Protein AF-A0A8B6GZE4-F1 (afdb_monomer)

Foldseek 3Di:
DPVPPVVVVVVVVVVVVLVVVVVVLVVVVVVLVVLVVVLVCVVPDPPPCPPPCNCPPCPVVVVVPDAPCNPPPDDPVDDDDPVCVVVVRVVVVVCVVVVVVVCCVVCVVVVVVVVVVVSVVVVVCCVPPVVVVSVVVVVVSVVVVVVVVVCCVPPVVVVVVVVVVVVVVPVD

Structure (mmCIF, N/CA/C/O backbone):
data_AF-A0A8B6GZE4-F1
#
_entry.id   AF-A0A8B6GZE4-F1
#
loop_
_atom_site.group_PDB
_atom_site.id
_atom_site.type_symbol
_atom_site.label_atom_id
_atom_site.label_alt_id
_atom_site.label_comp_id
_atom_site.label_asym_id
_atom_site.label_entity_id
_atom_site.label_seq_id
_atom_site.pdbx_PDB_ins_code
_atom_site.Cartn_x
_atom_site.Cartn_y
_atom_site.Cartn_z
_atom_site.occupancy
_atom_site.B_iso_or_equiv
_atom_site.auth_seq_id
_atom_site.auth_comp_id
_atom_site.auth_asym_id
_atom_site.auth_atom_id
_atom_site.pdbx_PDB_model_num
ATOM 1 N N . MET A 1 1 ? 9.128 5.438 55.277 1.00 40.91 1 MET A N 1
ATOM 2 C CA . MET A 1 1 ? 9.093 6.298 54.075 1.00 40.91 1 MET A CA 1
ATOM 3 C C . MET A 1 1 ? 9.824 5.584 52.934 1.00 40.91 1 MET A C 1
ATOM 5 O O . MET A 1 1 ? 10.972 5.898 52.704 1.00 40.91 1 MET A O 1
ATOM 9 N N . VAL A 1 2 ? 9.210 4.572 52.294 1.00 40.59 2 VAL A N 1
ATOM 10 C CA . VAL A 1 2 ? 9.713 3.925 51.042 1.00 40.59 2 VAL A CA 1
ATOM 11 C C . VAL A 1 2 ? 8.559 3.317 50.207 1.00 40.59 2 VAL A C 1
ATOM 13 O O . VAL A 1 2 ? 8.684 3.147 49.004 1.00 40.59 2 VAL A O 1
ATOM 16 N N . ILE A 1 3 ? 7.378 3.062 50.789 1.00 44.97 3 ILE A N 1
ATOM 17 C CA . ILE A 1 3 ? 6.224 2.452 50.076 1.00 44.97 3 ILE A CA 1
ATOM 18 C C . ILE A 1 3 ? 5.507 3.444 49.128 1.00 44.97 3 ILE A C 1
ATOM 20 O O . ILE A 1 3 ? 4.669 3.079 48.305 1.00 44.97 3 ILE A O 1
ATOM 24 N N . GLY A 1 4 ? 5.870 4.719 49.230 1.00 41.25 4 GLY A N 1
ATOM 25 C CA . GLY A 1 4 ? 5.303 5.793 48.442 1.00 41.25 4 GLY A CA 1
ATOM 26 C C . GLY A 1 4 ? 5.725 5.756 46.970 1.00 41.25 4 GLY A C 1
ATOM 27 O O . GLY A 1 4 ? 4.875 5.627 46.096 1.00 41.25 4 GLY A O 1
ATOM 28 N N . GLU A 1 5 ? 7.027 5.824 46.670 1.00 43.03 5 GLU A N 1
ATOM 29 C CA . GLU A 1 5 ? 7.525 6.013 45.290 1.00 43.03 5 GLU A CA 1
ATOM 30 C C . GLU A 1 5 ? 7.153 4.909 44.298 1.00 43.03 5 GLU A C 1
ATOM 32 O O . GLU A 1 5 ? 6.984 5.190 43.111 1.00 43.03 5 GLU A O 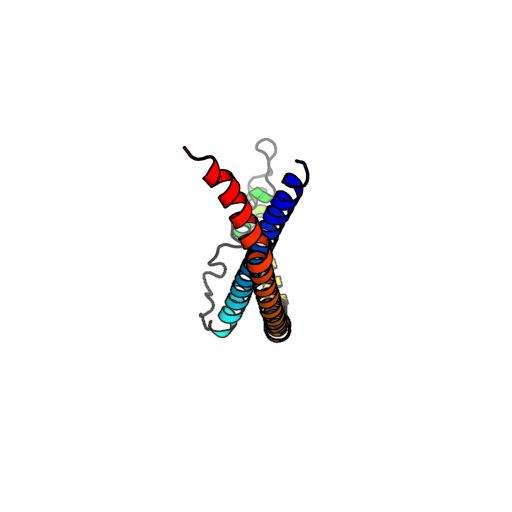1
ATOM 37 N N . SER A 1 6 ? 6.974 3.675 44.771 1.00 44.16 6 SER A N 1
ATOM 38 C CA . SER A 1 6 ? 6.579 2.554 43.911 1.00 44.16 6 SER A CA 1
ATOM 39 C C . SER A 1 6 ? 5.108 2.645 43.485 1.00 44.16 6 SER A C 1
ATOM 41 O O . SER A 1 6 ? 4.767 2.386 42.332 1.00 44.16 6 SER A O 1
ATOM 43 N N . SER A 1 7 ? 4.236 3.103 44.388 1.00 47.12 7 SER A N 1
ATOM 44 C CA . SER A 1 7 ? 2.787 3.146 44.161 1.00 47.12 7 SER A CA 1
ATOM 45 C C . SER A 1 7 ? 2.396 4.244 43.170 1.00 47.12 7 SER A C 1
ATOM 47 O O . SER A 1 7 ? 1.563 4.008 42.299 1.00 47.12 7 SER A O 1
ATOM 49 N N . TYR A 1 8 ? 3.042 5.416 43.225 1.00 46.97 8 TYR A N 1
ATOM 50 C CA . TYR A 1 8 ? 2.792 6.477 42.240 1.00 46.97 8 TYR A CA 1
ATOM 51 C C . TYR A 1 8 ? 3.384 6.143 40.868 1.00 46.97 8 TYR A C 1
ATOM 53 O O . TYR A 1 8 ? 2.784 6.498 39.862 1.00 46.97 8 TYR A O 1
ATOM 61 N N . LYS A 1 9 ? 4.518 5.431 40.797 1.00 43.44 9 LYS A N 1
ATOM 62 C CA . LYS A 1 9 ? 5.066 4.948 39.518 1.00 43.44 9 LYS A CA 1
ATOM 63 C C . LYS A 1 9 ? 4.173 3.883 38.881 1.00 43.44 9 LYS A C 1
ATOM 65 O O . LYS A 1 9 ? 3.994 3.928 37.669 1.00 43.44 9 LYS A O 1
ATOM 70 N N . LEU A 1 10 ? 3.561 2.995 39.667 1.00 47.78 10 LEU A N 1
ATOM 71 C CA . LEU A 1 10 ? 2.549 2.050 39.180 1.00 47.78 10 LEU A CA 1
ATOM 72 C C . LEU A 1 10 ? 1.278 2.775 38.709 1.00 47.78 10 LEU A C 1
ATOM 74 O O . LEU A 1 10 ? 0.860 2.555 37.582 1.00 47.78 10 LEU A O 1
ATOM 78 N N . LEU A 1 11 ? 0.732 3.724 39.478 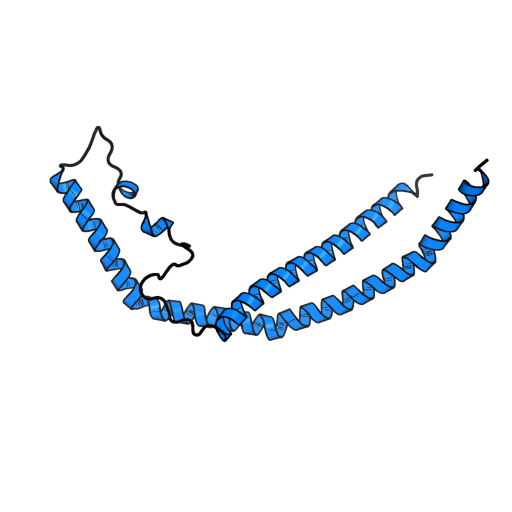1.00 48.22 11 LEU A N 1
ATOM 79 C CA . LEU A 1 11 ? -0.426 4.541 39.064 1.00 48.22 11 LEU A CA 1
ATOM 80 C C . LEU A 1 11 ? -0.162 5.384 37.806 1.00 48.22 11 LEU A C 1
ATOM 82 O O . LEU A 1 11 ? -1.024 5.467 36.936 1.00 48.22 11 LEU A O 1
ATOM 86 N N . PHE A 1 12 ? 1.029 5.977 37.677 1.00 43.62 12 PHE A N 1
ATOM 87 C CA . PHE A 1 12 ? 1.418 6.760 36.500 1.00 43.62 12 PHE A CA 1
ATOM 88 C C . PHE A 1 12 ? 1.675 5.864 35.279 1.00 43.62 12 PHE A C 1
ATOM 90 O O . PHE A 1 12 ? 1.375 6.259 34.155 1.00 43.62 12 PHE A O 1
ATOM 97 N N . THR A 1 13 ? 2.171 4.638 35.488 1.00 49.59 13 THR A N 1
ATOM 98 C CA . THR A 1 13 ? 2.333 3.630 34.427 1.00 49.59 13 THR A CA 1
ATOM 99 C C . THR A 1 13 ? 0.982 3.072 33.979 1.00 49.59 13 THR A C 1
ATOM 101 O O . THR A 1 13 ? 0.796 2.878 32.788 1.00 49.59 13 THR A O 1
ATOM 104 N N . GLU A 1 14 ? 0.016 2.892 34.882 1.00 52.59 14 GLU A N 1
ATOM 105 C CA . GLU A 1 14 ? -1.334 2.369 34.604 1.00 52.59 14 GLU A CA 1
ATOM 106 C C . GLU A 1 14 ? -2.247 3.412 33.925 1.00 52.59 14 GLU A C 1
ATOM 108 O O . GLU A 1 14 ? -2.916 3.096 32.942 1.00 52.59 14 GLU A O 1
ATOM 113 N N . GLU A 1 15 ? -2.220 4.683 34.351 1.00 52.75 15 GLU A N 1
ATOM 114 C CA . GLU A 1 15 ? -2.840 5.805 33.617 1.00 52.75 15 GLU A CA 1
ATOM 115 C C . GLU A 1 15 ? -2.236 5.949 32.211 1.00 52.75 15 GLU A C 1
ATOM 117 O O . GLU A 1 15 ? -2.951 6.187 31.232 1.00 52.75 15 GLU A O 1
ATOM 122 N N . CYS A 1 16 ? -0.914 5.775 32.100 1.00 44.47 16 CYS A N 1
ATOM 123 C CA . CYS A 1 16 ? -0.205 5.752 30.828 1.00 44.47 16 CYS A CA 1
ATOM 124 C C . CYS A 1 16 ? -0.599 4.525 29.996 1.00 44.47 16 CYS A C 1
ATOM 126 O O . CYS A 1 16 ? -0.834 4.678 28.804 1.00 44.47 16 CYS A O 1
ATOM 128 N N . LEU A 1 17 ? -0.778 3.344 30.596 1.00 55.12 17 LEU A N 1
ATOM 129 C CA . LEU A 1 17 ? -1.190 2.114 29.917 1.00 55.12 17 LEU A CA 1
ATOM 130 C C . LEU A 1 17 ? -2.622 2.227 29.391 1.00 55.12 17 LEU A C 1
ATOM 132 O O . LEU A 1 17 ? -2.876 1.847 28.258 1.00 55.12 17 LEU A O 1
ATOM 136 N N . ILE A 1 18 ? -3.546 2.817 30.154 1.00 59.25 18 ILE A N 1
ATOM 137 C CA . ILE A 1 18 ? -4.940 3.041 29.743 1.00 59.25 18 ILE A CA 1
ATOM 138 C C . ILE A 1 18 ? -5.033 4.124 28.661 1.00 59.25 18 ILE A C 1
ATOM 140 O O . ILE A 1 18 ? -5.772 3.960 27.691 1.00 59.25 18 ILE A O 1
ATOM 144 N N . LYS A 1 19 ? -4.268 5.217 28.765 1.00 57.09 19 LYS A N 1
ATOM 145 C CA . LYS A 1 19 ? -4.188 6.239 27.703 1.00 57.09 19 LYS A CA 1
ATOM 146 C C . LYS A 1 19 ? -3.486 5.712 26.453 1.00 57.09 19 LYS A C 1
ATOM 148 O O . LYS A 1 19 ? -3.882 6.067 25.345 1.00 57.09 19 LYS A O 1
ATOM 153 N N . THR A 1 20 ? -2.505 4.829 26.622 1.00 56.59 20 THR A N 1
ATOM 154 C CA . THR A 1 20 ? -1.831 4.106 25.536 1.00 56.59 20 THR A CA 1
ATOM 155 C C . THR A 1 20 ? -2.779 3.103 24.894 1.00 56.59 20 THR A C 1
ATOM 157 O O . THR A 1 20 ? -2.884 3.087 23.679 1.00 56.59 20 THR A O 1
ATOM 160 N N . LEU A 1 21 ? -3.558 2.344 25.665 1.00 62.09 21 LEU A N 1
ATOM 161 C CA . LEU A 1 21 ? -4.560 1.399 25.168 1.00 62.09 21 LEU A CA 1
ATOM 162 C C . LEU A 1 21 ? -5.736 2.105 24.497 1.00 62.09 21 LEU A C 1
ATOM 164 O O . LEU A 1 21 ? -6.188 1.642 23.458 1.00 62.09 21 LEU A O 1
ATOM 168 N N . SER A 1 22 ? -6.205 3.239 25.027 1.00 61.06 22 SER A N 1
ATOM 169 C CA . SER A 1 22 ? -7.241 4.052 24.379 1.00 61.06 22 SER A CA 1
ATOM 170 C C . SER A 1 22 ? -6.705 4.750 23.131 1.00 61.06 22 SER A C 1
ATOM 172 O O . SER A 1 22 ? -7.425 4.842 22.141 1.00 61.06 22 SER A O 1
ATOM 174 N N . SER A 1 23 ? -5.430 5.157 23.129 1.00 58.56 23 SER A N 1
ATOM 175 C CA . SER A 1 23 ? -4.737 5.649 21.936 1.00 58.56 23 SER A CA 1
ATOM 176 C C . SER A 1 23 ? -4.559 4.550 20.904 1.00 58.56 23 SER A C 1
ATOM 178 O O . SER A 1 23 ? -4.868 4.799 19.754 1.00 58.56 23 SER A O 1
ATOM 180 N N . ILE A 1 24 ? -4.181 3.329 21.287 1.00 63.12 24 ILE A N 1
ATOM 181 C CA . ILE A 1 24 ? -4.130 2.156 20.403 1.00 63.12 24 ILE A CA 1
ATOM 182 C C . ILE A 1 24 ? -5.533 1.838 19.887 1.00 63.12 24 ILE A C 1
ATOM 184 O O . ILE A 1 24 ? -5.700 1.607 18.700 1.00 63.12 24 ILE A O 1
ATOM 188 N N . PHE A 1 25 ? -6.570 1.918 20.723 1.00 64.00 25 PHE A N 1
ATOM 189 C CA . PHE A 1 25 ? -7.961 1.747 20.301 1.00 64.00 25 PHE A CA 1
ATOM 190 C C . PHE A 1 25 ? -8.415 2.820 19.327 1.00 64.00 25 PHE A C 1
ATOM 192 O O . PHE A 1 25 ? -9.144 2.529 18.387 1.00 64.00 25 PHE A O 1
ATOM 199 N N . LYS A 1 26 ? -8.001 4.065 19.546 1.00 67.75 26 LYS A N 1
ATOM 200 C CA . LYS A 1 26 ? -8.285 5.198 18.670 1.00 67.75 26 LYS A CA 1
ATOM 201 C C . LYS A 1 26 ? -7.475 5.103 17.382 1.00 67.75 26 LYS A C 1
ATOM 203 O O . LYS A 1 26 ? -8.017 5.400 16.332 1.00 67.75 26 LYS A O 1
ATOM 208 N N . GLN A 1 27 ? -6.242 4.609 17.440 1.00 65.69 27 GLN A N 1
ATOM 209 C CA . GLN A 1 27 ? -5.382 4.326 16.295 1.00 65.69 27 GLN A CA 1
ATOM 210 C C . GLN A 1 27 ? -5.978 3.191 15.459 1.00 65.69 27 GLN A C 1
ATOM 212 O O . GLN A 1 27 ? -6.152 3.361 14.262 1.00 65.69 27 GLN A O 1
ATOM 217 N N . CYS A 1 28 ? -6.390 2.087 16.088 1.00 61.41 28 CYS A N 1
ATOM 218 C CA . CYS A 1 28 ? -7.079 0.967 15.452 1.00 61.41 28 CYS A CA 1
ATOM 219 C C . CYS A 1 28 ? -8.449 1.378 14.920 1.00 61.41 28 CYS A C 1
ATOM 221 O O . CYS A 1 28 ? -8.816 0.941 13.843 1.00 61.41 28 CYS A O 1
ATOM 223 N N . ARG A 1 29 ? -9.192 2.248 15.615 1.00 67.06 29 ARG A N 1
ATOM 224 C CA . ARG A 1 29 ? -10.469 2.804 15.140 1.00 67.06 29 ARG A CA 1
ATOM 225 C C . ARG A 1 29 ? -10.276 3.784 13.988 1.00 67.06 29 ARG A C 1
ATOM 227 O O . ARG A 1 29 ? -11.090 3.792 13.082 1.00 67.06 29 ARG A O 1
ATOM 234 N N . ASN A 1 30 ? -9.212 4.581 13.995 1.00 64.69 30 ASN A N 1
ATOM 235 C CA . ASN A 1 30 ? -8.854 5.473 12.893 1.00 64.69 30 ASN A CA 1
ATOM 236 C C . ASN A 1 30 ? -8.357 4.675 11.686 1.00 64.69 30 ASN A C 1
ATOM 238 O O . ASN A 1 30 ? -8.716 5.003 10.566 1.00 64.69 30 ASN A O 1
ATOM 242 N N . PHE A 1 31 ? -7.585 3.610 11.911 1.00 67.50 31 PHE A N 1
ATOM 243 C CA . PHE A 1 31 ? -7.156 2.660 10.888 1.00 67.50 31 PHE A CA 1
ATOM 244 C C . PHE A 1 31 ? -8.354 1.888 10.319 1.00 67.50 31 PHE A C 1
ATOM 246 O O . PHE A 1 31 ? -8.500 1.794 9.109 1.00 67.50 31 PHE A O 1
ATOM 253 N N . PHE A 1 32 ? -9.276 1.448 11.178 1.00 64.00 32 PHE A N 1
ATOM 254 C CA . PHE A 1 32 ? -10.578 0.873 10.827 1.00 64.00 32 PHE A CA 1
ATOM 255 C C . PHE A 1 32 ? -11.437 1.865 10.042 1.00 64.00 32 PHE A C 1
ATOM 257 O O . PHE A 1 32 ? -12.049 1.482 9.056 1.00 64.00 32 PHE A O 1
ATOM 264 N N . PHE A 1 33 ? -11.480 3.140 10.437 1.00 64.94 33 PHE A N 1
ATOM 265 C CA . PHE A 1 33 ? -12.204 4.190 9.719 1.00 64.94 33 PHE A CA 1
ATOM 266 C C . PHE A 1 33 ? -11.559 4.465 8.358 1.00 64.94 33 PHE A C 1
ATOM 268 O O . PHE A 1 33 ? -12.270 4.669 7.387 1.00 64.94 33 PHE A O 1
ATOM 275 N N . LEU A 1 34 ? -10.229 4.398 8.256 1.00 64.88 34 LEU A N 1
ATOM 276 C CA . LEU A 1 34 ? -9.490 4.472 6.995 1.00 64.88 34 LEU A CA 1
ATOM 277 C C . LEU A 1 34 ? -9.814 3.285 6.083 1.00 64.88 34 LEU A C 1
ATOM 279 O O . LEU A 1 34 ? -10.189 3.506 4.940 1.00 64.88 34 LEU A O 1
ATOM 283 N N . ILE A 1 35 ? -9.748 2.051 6.589 1.00 64.38 35 ILE A N 1
ATOM 284 C CA . ILE A 1 35 ? -10.092 0.834 5.836 1.00 64.38 35 ILE A CA 1
ATOM 285 C C . ILE A 1 35 ? -11.572 0.835 5.434 1.00 64.38 35 ILE A C 1
ATOM 287 O O . ILE A 1 35 ? -11.892 0.554 4.283 1.00 64.38 35 ILE A O 1
ATOM 291 N N . SER A 1 36 ? -12.470 1.227 6.342 1.00 63.03 36 SER A N 1
ATOM 292 C CA . SER A 1 36 ? -13.906 1.350 6.062 1.00 63.03 36 SER A CA 1
ATOM 293 C C . SER A 1 36 ? -14.170 2.417 5.005 1.00 63.03 36 SER A C 1
ATOM 295 O O . SER A 1 36 ? -14.914 2.157 4.069 1.00 63.03 36 SER A O 1
ATOM 297 N N . ARG A 1 37 ? -13.495 3.572 5.078 1.00 64.75 37 ARG A N 1
ATOM 298 C CA . ARG A 1 37 ? -13.584 4.630 4.065 1.00 64.75 37 ARG A CA 1
ATOM 299 C C . ARG A 1 37 ? -13.053 4.169 2.707 1.00 64.75 37 ARG A C 1
ATOM 301 O O . ARG A 1 37 ? -13.638 4.527 1.693 1.00 64.75 37 ARG A O 1
ATOM 308 N N . MET A 1 38 ? -11.995 3.352 2.668 1.00 60.38 38 MET A N 1
ATOM 309 C CA . MET A 1 38 ? -11.536 2.732 1.416 1.00 60.38 38 MET A CA 1
ATOM 310 C C . MET A 1 38 ? -12.569 1.739 0.859 1.00 60.38 38 MET A C 1
ATOM 312 O O . MET A 1 38 ? -12.774 1.702 -0.350 1.00 60.38 38 MET A O 1
ATOM 316 N N . SER A 1 39 ? -13.269 0.986 1.719 1.00 59.38 39 SER A N 1
ATOM 317 C CA . SER A 1 39 ? -14.352 0.086 1.286 1.00 59.38 39 SER A CA 1
ATOM 318 C C . SER A 1 39 ? -15.639 0.819 0.867 1.00 59.38 39 SER A C 1
ATOM 320 O O . SER A 1 39 ? -16.297 0.406 -0.084 1.00 59.38 39 SER A O 1
ATOM 322 N N . GLU A 1 40 ? -15.987 1.943 1.503 1.00 55.84 40 GLU A N 1
ATOM 323 C CA . GLU A 1 40 ? -17.137 2.784 1.127 1.00 55.84 40 GLU A CA 1
ATOM 324 C C . GLU A 1 40 ? -16.905 3.532 -0.192 1.00 55.84 40 GLU A C 1
ATOM 326 O O . GLU A 1 40 ? -17.854 3.745 -0.952 1.00 55.84 40 GLU A O 1
ATOM 331 N N . GLN A 1 41 ? -15.651 3.867 -0.519 1.00 53.06 41 GLN A N 1
ATOM 332 C CA . GLN A 1 41 ? -15.309 4.368 -1.852 1.00 53.06 41 GLN A CA 1
ATOM 333 C C . GLN A 1 41 ? -15.558 3.317 -2.946 1.00 53.06 41 GLN A C 1
ATOM 335 O O . GLN A 1 41 ? -15.957 3.677 -4.043 1.00 53.06 41 GLN A O 1
ATOM 340 N N . GLN A 1 42 ? -15.457 2.011 -2.678 1.00 53.41 42 GLN A N 1
ATOM 341 C CA . GLN A 1 42 ? -15.863 1.015 -3.683 1.00 53.41 42 GLN A CA 1
ATOM 342 C C . GLN A 1 42 ? -17.384 0.928 -3.879 1.00 53.41 42 GLN A C 1
ATOM 344 O O . GLN A 1 42 ? -17.833 0.583 -4.969 1.00 53.41 42 GLN A O 1
ATOM 349 N N . ALA A 1 43 ? -18.185 1.236 -2.853 1.00 49.81 43 ALA A N 1
ATOM 350 C CA . ALA A 1 43 ? -19.644 1.124 -2.919 1.00 49.81 43 ALA A CA 1
ATOM 351 C C . ALA A 1 43 ? -20.345 2.369 -3.495 1.00 49.81 43 ALA A C 1
ATOM 353 O O . ALA A 1 43 ? -21.505 2.276 -3.895 1.00 49.81 43 ALA A O 1
ATOM 354 N N . SER A 1 44 ? -19.672 3.526 -3.536 1.00 44.81 44 SER A N 1
ATOM 355 C CA . SER A 1 44 ? -20.287 4.812 -3.916 1.00 44.81 44 SER A CA 1
ATOM 356 C C . SER A 1 44 ? -19.663 5.507 -5.127 1.00 44.81 44 SER A C 1
ATOM 358 O O . SER A 1 44 ? -20.098 6.597 -5.494 1.00 44.81 44 SER A O 1
ATOM 360 N N . THR A 1 45 ? -18.706 4.879 -5.803 1.00 45.72 45 THR A N 1
ATOM 361 C CA . THR A 1 45 ? -17.963 5.533 -6.877 1.00 45.72 45 THR A CA 1
ATOM 362 C C . THR A 1 45 ? -18.273 4.889 -8.223 1.00 45.72 45 THR A C 1
ATOM 364 O O . THR A 1 45 ? -17.474 4.159 -8.796 1.00 45.72 45 THR A O 1
ATOM 367 N N . SER A 1 46 ? -19.433 5.223 -8.787 1.00 49.78 46 SER A N 1
ATOM 368 C CA . SER A 1 46 ? -19.549 5.346 -10.244 1.00 49.78 46 SER A CA 1
ATOM 369 C C . SER A 1 46 ? -18.946 6.690 -10.680 1.00 49.78 46 SER A C 1
ATOM 371 O O . SER A 1 46 ? -19.622 7.498 -11.312 1.00 49.78 46 SER A O 1
ATOM 373 N N . GLU A 1 47 ? -17.699 6.971 -10.278 1.00 61.50 47 GLU A N 1
ATOM 374 C CA . GLU A 1 47 ? -16.896 7.983 -10.966 1.00 61.50 47 GLU A CA 1
ATOM 375 C C . GLU A 1 47 ? -16.475 7.358 -12.290 1.00 61.50 47 GLU A C 1
ATOM 377 O O . GLU A 1 47 ? -15.952 6.242 -12.346 1.00 61.50 47 GLU A O 1
ATOM 382 N N . GLU A 1 48 ? -16.786 8.055 -13.373 1.00 72.44 48 GLU A N 1
ATOM 383 C CA . GLU A 1 48 ? -16.345 7.682 -14.704 1.00 72.44 48 GLU A CA 1
ATOM 384 C C . GLU A 1 48 ? -14.815 7.580 -14.702 1.00 72.44 48 GLU A C 1
ATOM 386 O O . GLU A 1 48 ? -14.120 8.505 -14.281 1.00 72.44 48 GLU A O 1
ATOM 391 N N . VAL A 1 49 ? -14.286 6.430 -15.121 1.00 78.50 49 VAL A N 1
ATOM 392 C CA . VAL A 1 49 ? -12.839 6.210 -15.170 1.00 78.50 49 VAL A CA 1
ATOM 393 C C . VAL A 1 49 ? -12.229 7.227 -16.131 1.00 78.50 49 VAL A C 1
ATOM 395 O O . VAL A 1 49 ? -12.494 7.172 -17.333 1.00 78.50 49 VAL A O 1
ATOM 398 N N . ASP A 1 50 ? -11.390 8.127 -15.617 1.00 83.31 50 ASP A N 1
ATOM 399 C CA . ASP A 1 50 ? -10.686 9.103 -16.447 1.00 83.31 50 ASP A CA 1
ATOM 400 C C . ASP A 1 50 ? -9.729 8.377 -17.407 1.00 83.31 50 ASP A C 1
ATOM 402 O O . ASP A 1 50 ? -8.725 7.765 -17.024 1.00 83.31 50 ASP A O 1
ATOM 406 N N . LEU A 1 51 ? -10.069 8.418 -18.695 1.00 85.38 51 LEU A N 1
ATOM 407 C CA . LEU A 1 51 ? -9.302 7.766 -19.753 1.00 85.38 51 LEU A CA 1
ATOM 408 C C . LEU A 1 51 ? -8.032 8.542 -20.127 1.00 85.38 51 LEU A C 1
ATOM 410 O O . LEU A 1 51 ? -7.137 7.955 -20.745 1.00 85.38 51 LEU A O 1
ATOM 414 N N . VAL A 1 52 ? -7.957 9.827 -19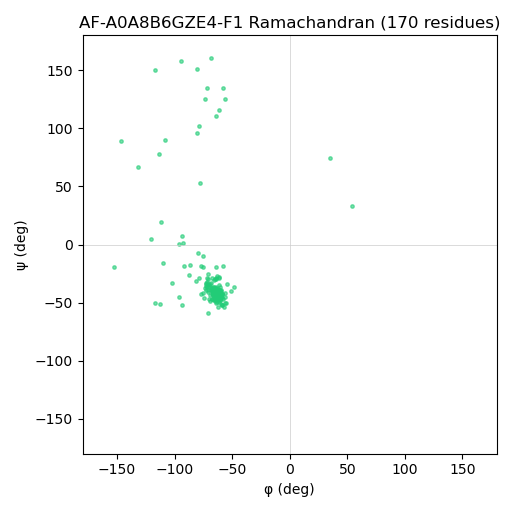.765 1.00 86.94 52 VAL A N 1
ATOM 415 C CA . VAL A 1 52 ? -6.853 10.743 -20.068 1.00 86.94 52 VAL A CA 1
ATOM 416 C C . VAL A 1 52 ? -5.852 10.765 -18.916 1.00 86.94 52 VAL A C 1
ATOM 418 O O . VAL A 1 52 ? -4.666 10.527 -19.146 1.00 86.94 52 VAL A O 1
ATOM 421 N N . ASN A 1 53 ? -6.310 10.990 -17.683 1.00 87.00 53 ASN A N 1
ATOM 422 C CA . ASN A 1 53 ? -5.464 10.987 -16.492 1.00 87.00 53 ASN A CA 1
ATOM 423 C C . ASN A 1 53 ? -5.715 9.751 -15.617 1.00 87.00 53 ASN A C 1
ATOM 425 O O . ASN A 1 53 ? -6.512 9.764 -14.684 1.00 87.00 53 ASN A O 1
ATOM 429 N N . ARG A 1 54 ? -4.965 8.680 -15.897 1.00 86.38 54 ARG A N 1
ATOM 430 C CA . ARG A 1 54 ? -5.053 7.406 -15.162 1.00 86.38 54 ARG A CA 1
ATOM 431 C C . ARG A 1 54 ? -4.307 7.398 -13.820 1.00 86.38 54 ARG A C 1
ATOM 433 O O . ARG A 1 54 ? -4.409 6.416 -13.092 1.00 86.38 54 ARG A O 1
ATOM 440 N N . ASP A 1 55 ? -3.547 8.450 -13.505 1.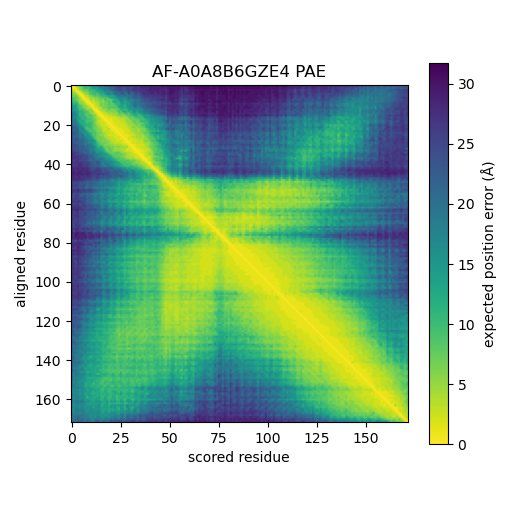00 88.38 55 ASP A N 1
ATOM 441 C CA . ASP A 1 55 ? -2.810 8.601 -12.241 1.00 88.38 55 ASP A CA 1
ATOM 442 C C . ASP A 1 55 ? -3.054 9.993 -11.618 1.00 88.38 55 ASP A C 1
ATOM 444 O O . ASP A 1 55 ? -2.139 10.818 -11.529 1.00 88.38 55 ASP A O 1
ATOM 448 N N . PRO A 1 56 ? -4.290 10.290 -11.171 1.00 87.44 56 PRO A N 1
ATOM 449 C CA . PRO A 1 56 ? -4.642 11.606 -10.632 1.00 87.44 56 PRO A CA 1
ATOM 450 C C . PRO A 1 56 ? -3.864 11.969 -9.361 1.00 87.44 56 PRO A C 1
ATOM 452 O O . PRO A 1 56 ? -3.629 13.145 -9.098 1.00 87.44 56 PRO A O 1
ATOM 455 N N . ASN A 1 57 ? -3.425 10.966 -8.596 1.00 89.00 57 ASN A N 1
ATOM 456 C CA . ASN A 1 57 ? -2.659 11.153 -7.364 1.00 89.00 57 ASN A CA 1
ATOM 457 C C . ASN A 1 57 ? -1.142 11.118 -7.588 1.00 89.00 57 ASN A C 1
ATOM 459 O O . ASN A 1 57 ? -0.390 11.239 -6.621 1.00 89.00 57 ASN A O 1
ATOM 463 N N . SER A 1 58 ? -0.686 10.959 -8.836 1.00 88.00 58 SER A N 1
ATOM 464 C CA . SER A 1 58 ? 0.737 10.916 -9.185 1.00 88.00 58 SER A CA 1
ATOM 465 C C . SER A 1 58 ? 1.526 9.860 -8.395 1.00 88.00 58 SER A C 1
ATOM 467 O O . SER A 1 58 ? 2.710 10.048 -8.103 1.00 88.00 58 SER A O 1
ATOM 469 N N . ILE A 1 59 ? 0.890 8.733 -8.053 1.00 91.00 59 ILE A N 1
ATOM 470 C CA . ILE A 1 59 ? 1.526 7.649 -7.285 1.00 91.00 59 ILE A CA 1
ATOM 471 C C . ILE A 1 59 ? 2.690 7.021 -8.059 1.00 91.00 59 ILE A C 1
ATOM 473 O O . ILE A 1 59 ? 3.668 6.564 -7.470 1.00 91.00 59 ILE A O 1
ATOM 477 N N . ASN A 1 60 ? 2.615 7.057 -9.389 1.00 90.19 60 ASN A N 1
ATOM 478 C CA . ASN A 1 60 ? 3.590 6.481 -10.301 1.00 90.19 60 ASN A CA 1
ATOM 479 C C . ASN A 1 60 ? 4.356 7.555 -11.089 1.00 90.19 60 ASN A C 1
ATOM 481 O O . ASN A 1 60 ? 4.973 7.242 -12.108 1.00 90.19 60 ASN A O 1
ATOM 485 N N . ALA A 1 61 ? 4.376 8.810 -10.620 1.00 88.50 61 ALA A N 1
ATOM 486 C CA . ALA A 1 61 ? 5.043 9.917 -11.317 1.00 88.50 61 ALA A CA 1
ATOM 487 C C . ALA A 1 61 ? 6.524 9.641 -11.636 1.00 88.50 61 ALA A C 1
ATOM 489 O O . ALA A 1 61 ? 7.015 10.026 -12.695 1.00 88.50 61 ALA A O 1
ATOM 490 N N . HIS A 1 62 ? 7.211 8.905 -10.760 1.00 85.56 62 HIS A N 1
ATOM 491 C CA . HIS A 1 62 ? 8.607 8.503 -10.935 1.00 85.56 62 HIS A CA 1
ATOM 492 C C . HIS A 1 62 ? 8.848 7.617 -12.172 1.00 85.56 62 HIS A C 1
ATOM 494 O O . HIS A 1 62 ? 9.937 7.650 -12.735 1.00 85.56 62 HIS A O 1
ATOM 500 N N . LEU A 1 63 ? 7.850 6.847 -12.626 1.00 85.12 63 LEU A N 1
ATOM 501 C CA . LEU A 1 63 ? 7.953 6.024 -13.839 1.00 85.12 63 LEU A CA 1
ATOM 502 C C . LEU A 1 63 ? 7.780 6.858 -15.114 1.00 85.12 63 LEU A C 1
ATOM 504 O O . LEU A 1 63 ? 8.339 6.519 -16.157 1.00 85.12 63 LEU A O 1
ATOM 508 N N . GLY A 1 64 ? 7.021 7.956 -15.032 1.00 78.06 64 GLY A N 1
ATOM 509 C CA . GLY A 1 64 ? 6.819 8.891 -16.140 1.00 78.06 64 GLY A CA 1
ATOM 510 C C . GLY A 1 64 ? 8.062 9.723 -16.462 1.00 78.06 64 GLY A C 1
ATOM 511 O O . GLY A 1 64 ? 8.233 10.138 -17.605 1.00 78.06 64 GLY A O 1
ATOM 512 N N . SER A 1 65 ? 8.945 9.927 -15.481 1.00 77.25 65 SER A N 1
ATOM 513 C CA . SER A 1 65 ? 10.195 10.679 -15.627 1.00 77.25 65 SER A CA 1
ATOM 514 C C . SER A 1 65 ? 11.416 9.820 -15.968 1.00 77.25 65 SER A C 1
ATOM 516 O O . SER A 1 65 ? 12.517 10.350 -15.934 1.00 77.25 65 SER A O 1
ATOM 518 N N . LEU A 1 66 ? 11.264 8.519 -16.250 1.00 85.19 66 LEU A N 1
ATOM 519 C CA . LEU A 1 66 ? 12.391 7.659 -16.635 1.00 85.19 66 LEU A CA 1
ATOM 520 C C . LEU A 1 66 ? 12.761 7.877 -18.104 1.00 85.19 66 LEU A C 1
ATOM 522 O O . LEU A 1 66 ? 12.107 7.345 -19.016 1.00 85.19 66 LEU A O 1
ATOM 526 N N . TRP A 1 67 ? 13.832 8.636 -18.322 1.00 86.00 67 TRP A N 1
ATOM 527 C CA . TRP A 1 67 ? 14.368 8.925 -19.645 1.00 86.00 67 TRP A CA 1
ATOM 528 C C . TRP A 1 67 ? 15.477 7.946 -20.028 1.00 86.00 67 TRP A C 1
ATOM 530 O O . TRP A 1 67 ? 16.149 7.364 -19.182 1.00 86.00 67 TRP A O 1
ATOM 540 N N . PHE A 1 68 ? 15.723 7.807 -21.332 1.00 89.88 68 PHE A N 1
ATOM 541 C CA . PHE A 1 68 ? 16.841 7.013 -21.858 1.00 89.88 68 PHE A CA 1
ATOM 542 C C . PHE A 1 68 ? 18.193 7.374 -21.209 1.00 89.88 68 PHE A C 1
ATOM 544 O O . PHE A 1 68 ? 18.980 6.489 -20.869 1.00 89.88 68 PHE A O 1
ATOM 551 N N . ASN A 1 69 ? 18.427 8.672 -20.985 1.00 88.00 69 ASN A N 1
ATOM 552 C CA . ASN A 1 69 ? 19.648 9.171 -20.354 1.00 88.00 69 ASN A CA 1
ATOM 553 C C . ASN A 1 69 ? 19.789 8.718 -18.895 1.00 88.00 69 ASN A C 1
ATOM 555 O O . ASN A 1 69 ? 20.915 8.531 -18.457 1.00 88.00 69 ASN A O 1
ATOM 559 N N . ASP A 1 70 ? 18.687 8.489 -18.173 1.00 88.00 70 ASP A N 1
ATOM 560 C CA . ASP A 1 70 ? 18.722 8.038 -16.773 1.00 88.00 70 ASP A CA 1
ATOM 561 C C . ASP A 1 70 ? 19.086 6.551 -16.649 1.00 88.00 70 ASP A C 1
ATOM 563 O O . ASP A 1 70 ? 19.489 6.095 -15.581 1.00 88.00 70 ASP A O 1
ATOM 567 N N . VAL A 1 71 ? 18.933 5.781 -17.733 1.00 89.31 71 VAL A N 1
ATOM 568 C CA . VAL A 1 71 ? 19.189 4.332 -17.754 1.00 89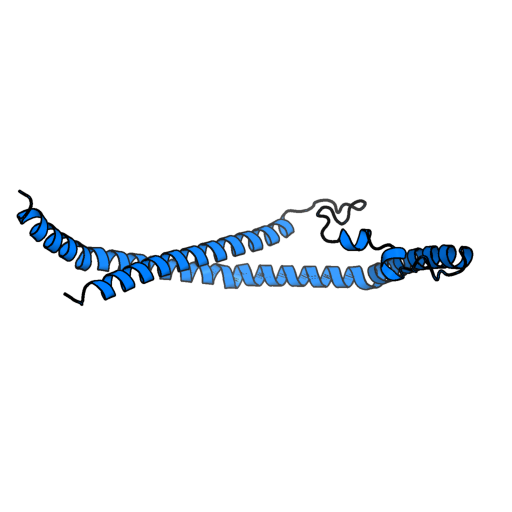.31 71 VAL A CA 1
ATOM 569 C C . VAL A 1 71 ? 20.592 4.009 -18.264 1.00 89.31 71 VAL A C 1
ATOM 571 O O . VAL A 1 71 ? 21.264 3.156 -17.691 1.00 89.31 71 VAL A O 1
ATOM 574 N N . ILE A 1 72 ? 21.022 4.650 -19.355 1.00 88.38 72 ILE A N 1
ATOM 575 C CA . ILE A 1 72 ? 22.286 4.317 -20.035 1.00 88.38 72 ILE A CA 1
ATOM 576 C C . ILE A 1 72 ? 23.411 5.309 -19.709 1.00 88.38 72 ILE A C 1
ATOM 578 O O . ILE A 1 72 ? 24.558 4.881 -19.637 1.00 88.38 72 ILE A O 1
ATOM 582 N N . ALA A 1 73 ? 23.087 6.591 -19.494 1.00 84.88 73 ALA A N 1
ATOM 583 C CA . ALA A 1 73 ? 23.991 7.661 -19.050 1.00 84.88 73 ALA A CA 1
ATOM 584 C C . ALA A 1 73 ? 25.443 7.569 -19.583 1.00 84.88 73 ALA A C 1
ATOM 586 O O . ALA A 1 73 ? 26.367 7.236 -18.838 1.00 84.88 73 ALA A O 1
ATOM 587 N N . GLU A 1 74 ? 25.669 7.884 -20.864 1.00 88.81 74 GLU A N 1
ATOM 588 C CA . GLU A 1 74 ? 27.036 7.961 -21.404 1.00 88.81 74 GLU A CA 1
ATOM 589 C C . GLU A 1 74 ? 27.783 9.208 -20.871 1.00 88.81 74 GLU A C 1
ATOM 591 O O . GLU A 1 74 ? 27.204 10.297 -20.854 1.00 88.81 74 GLU A O 1
ATOM 596 N N . PRO A 1 75 ? 29.054 9.082 -20.430 1.00 86.06 75 PRO A N 1
ATOM 597 C CA . PRO A 1 75 ? 29.853 10.206 -19.935 1.00 86.06 75 PRO A CA 1
ATOM 598 C C . PRO A 1 75 ? 30.478 11.040 -21.071 1.00 86.06 75 PRO A C 1
ATOM 600 O O . PRO A 1 75 ? 30.874 10.500 -22.103 1.00 86.06 75 PRO A O 1
ATOM 603 N N . ASP A 1 76 ? 30.705 12.340 -20.834 1.00 79.62 76 ASP A N 1
ATOM 604 C CA . ASP A 1 76 ? 31.178 13.323 -21.838 1.00 79.62 76 ASP A CA 1
ATOM 605 C C . ASP A 1 76 ? 32.526 12.988 -22.518 1.00 79.62 76 ASP A C 1
ATOM 607 O O . ASP A 1 76 ? 32.854 13.538 -23.568 1.00 79.62 76 ASP A O 1
ATOM 611 N N . GLY A 1 77 ? 33.330 12.094 -21.932 1.00 80.50 77 GLY A N 1
ATOM 612 C CA . GLY A 1 77 ? 34.638 11.696 -22.468 1.00 80.50 77 GLY A CA 1
ATOM 613 C C . GLY A 1 77 ? 34.622 10.472 -23.389 1.00 80.50 77 GLY A C 1
ATOM 614 O O . GLY A 1 77 ? 35.591 10.254 -24.114 1.00 80.50 77 GLY A O 1
ATOM 615 N N . ILE A 1 78 ? 33.565 9.654 -23.345 1.00 79.38 78 ILE A N 1
ATOM 616 C CA . ILE A 1 78 ? 33.434 8.417 -24.127 1.00 79.38 78 ILE A CA 1
ATOM 617 C C . ILE A 1 78 ? 31.953 8.245 -24.468 1.00 79.38 78 ILE A C 1
ATOM 619 O O . ILE A 1 78 ? 31.214 7.601 -23.725 1.00 79.38 78 ILE A O 1
ATOM 623 N N . HIS A 1 79 ? 31.534 8.822 -25.594 1.00 89.44 79 HIS A N 1
ATOM 624 C CA . HIS A 1 79 ? 30.173 8.683 -26.099 1.00 89.44 79 HIS A CA 1
ATOM 625 C C . HIS A 1 79 ? 30.150 7.967 -27.452 1.00 89.44 79 HIS A C 1
ATOM 627 O O . HIS A 1 79 ? 31.093 8.012 -28.250 1.00 89.44 79 HIS A O 1
ATOM 633 N N . SER A 1 80 ? 29.052 7.273 -27.695 1.00 87.50 80 SER A N 1
ATOM 634 C CA . SER A 1 80 ? 28.734 6.634 -28.958 1.00 87.50 80 SER A CA 1
ATOM 635 C C . SER A 1 80 ? 28.464 7.677 -30.047 1.00 87.50 80 SER A C 1
ATOM 637 O O . SER A 1 80 ? 28.189 8.849 -29.792 1.00 87.50 80 SER A O 1
ATOM 639 N N . ILE A 1 81 ? 28.553 7.255 -31.309 1.00 91.38 81 ILE A N 1
ATOM 640 C CA . ILE A 1 81 ? 28.292 8.125 -32.462 1.00 91.38 81 ILE A CA 1
ATOM 641 C C . ILE A 1 81 ? 26.862 8.690 -32.369 1.00 91.38 81 ILE A C 1
ATOM 643 O O . ILE A 1 81 ? 25.915 7.924 -32.189 1.00 91.38 81 ILE A O 1
ATOM 647 N N . ASP A 1 82 ? 26.680 9.996 -32.600 1.00 90.38 82 ASP A N 1
ATOM 648 C CA . ASP A 1 82 ? 25.398 10.715 -32.448 1.00 90.38 82 ASP A CA 1
ATOM 649 C C . ASP A 1 82 ? 24.190 10.036 -33.110 1.00 90.38 82 ASP A C 1
ATOM 651 O O . ASP A 1 82 ? 23.065 10.093 -32.610 1.00 90.38 82 ASP A O 1
ATOM 655 N N . CYS A 1 83 ? 24.402 9.414 -34.273 1.00 91.56 83 CYS A N 1
ATOM 656 C CA . CYS A 1 83 ? 23.359 8.687 -34.992 1.00 91.56 83 CYS A CA 1
ATOM 657 C C . CYS A 1 83 ? 22.884 7.458 -34.203 1.00 91.56 83 CYS A C 1
ATOM 659 O O . CYS A 1 83 ? 21.680 7.234 -34.064 1.00 91.56 83 CYS A O 1
ATOM 661 N N . VAL A 1 84 ? 23.830 6.698 -33.647 1.00 94.12 84 VAL A N 1
ATOM 662 C CA . VAL A 1 84 ? 23.551 5.515 -32.829 1.00 94.12 84 VAL A CA 1
ATOM 663 C C . VAL A 1 84 ? 22.845 5.935 -31.547 1.00 94.12 84 VAL A C 1
ATOM 665 O O . VAL A 1 84 ? 21.827 5.336 -31.219 1.00 94.12 84 VAL A O 1
ATOM 668 N N . TRP A 1 85 ? 23.308 7.005 -30.895 1.00 93.06 85 TRP A N 1
ATOM 669 C CA . TRP A 1 85 ? 22.695 7.550 -29.680 1.00 93.06 85 TRP A CA 1
ATOM 670 C C . TRP A 1 85 ? 21.237 7.991 -29.889 1.00 93.06 85 TRP A C 1
ATOM 672 O O . TRP A 1 85 ? 20.337 7.660 -29.115 1.00 93.06 85 TRP A O 1
ATOM 682 N N . LYS A 1 86 ? 20.954 8.700 -30.989 1.00 92.06 86 LYS A N 1
ATOM 683 C CA . LYS A 1 86 ? 19.582 9.111 -31.331 1.00 92.06 86 LYS A CA 1
ATOM 684 C C . LYS A 1 86 ? 18.694 7.914 -31.666 1.00 92.06 86 LYS A C 1
ATOM 686 O O . LYS A 1 86 ? 17.539 7.873 -31.239 1.00 92.06 86 LYS A O 1
ATOM 691 N N . LEU A 1 87 ? 19.208 6.953 -32.436 1.00 94.44 87 LEU A N 1
ATOM 692 C CA . LEU A 1 87 ? 18.447 5.771 -32.834 1.00 94.44 87 LEU A CA 1
ATOM 693 C C . LEU A 1 87 ? 18.148 4.863 -31.637 1.00 94.44 87 LEU A C 1
ATOM 695 O O . LEU A 1 87 ? 17.017 4.398 -31.501 1.00 94.44 87 LEU A O 1
ATOM 699 N N . SER A 1 88 ? 19.125 4.646 -30.755 1.00 94.06 88 SER A N 1
ATOM 700 C CA . SER A 1 88 ? 18.962 3.842 -29.542 1.00 94.06 88 SER A CA 1
ATOM 701 C C . SER A 1 88 ? 17.947 4.476 -28.592 1.00 94.06 88 SER A C 1
ATOM 703 O O . SER A 1 88 ? 17.044 3.776 -28.137 1.00 94.06 88 SER A O 1
ATOM 705 N N . SER A 1 89 ? 17.987 5.801 -28.408 1.00 93.06 89 SER A N 1
ATOM 706 C CA . SER A 1 89 ? 16.983 6.540 -27.633 1.00 93.06 89 SER A CA 1
ATOM 707 C C . SER A 1 89 ? 15.559 6.354 -28.181 1.00 93.06 89 SER A C 1
ATOM 709 O O . SER A 1 89 ? 14.634 6.036 -27.432 1.00 93.06 89 SER A O 1
ATOM 711 N N . LYS A 1 90 ? 15.358 6.478 -29.502 1.00 94.12 90 LYS A N 1
ATOM 712 C CA . LYS A 1 90 ? 14.033 6.267 -30.120 1.00 94.12 90 LYS A CA 1
ATOM 713 C C . LYS A 1 90 ? 13.570 4.814 -30.048 1.00 94.12 90 LYS A C 1
ATOM 715 O O . LYS A 1 90 ? 12.392 4.566 -29.796 1.00 94.12 90 LYS A O 1
ATOM 720 N N . CYS A 1 91 ? 14.482 3.869 -30.261 1.00 94.94 91 CYS A N 1
ATOM 721 C CA . CYS A 1 91 ? 14.202 2.440 -30.169 1.00 94.94 91 CYS A CA 1
ATOM 722 C C . CYS A 1 91 ? 13.787 2.052 -28.741 1.00 94.94 91 CYS A C 1
ATOM 724 O O . CYS A 1 91 ? 12.801 1.340 -28.562 1.00 94.94 91 CYS A O 1
ATOM 726 N N . PHE A 1 92 ? 14.478 2.589 -27.731 1.00 93.31 92 PHE A N 1
ATOM 727 C CA . PHE A 1 92 ? 14.164 2.387 -26.319 1.00 93.31 92 PHE A CA 1
ATOM 728 C C . PHE A 1 92 ? 12.755 2.877 -25.964 1.00 93.31 92 PHE A C 1
ATOM 730 O O . PHE A 1 92 ? 11.958 2.111 -25.425 1.00 93.31 92 PHE A O 1
ATOM 737 N N . GLU A 1 93 ? 12.409 4.119 -26.317 1.00 92.19 93 GLU A N 1
ATOM 738 C CA . GLU A 1 93 ? 11.077 4.674 -26.037 1.00 92.19 93 GLU A CA 1
ATOM 739 C C . GLU A 1 93 ? 9.956 3.895 -26.743 1.00 92.19 93 GLU A C 1
ATOM 741 O O . GLU A 1 93 ? 8.903 3.632 -26.153 1.00 92.19 93 GLU A O 1
ATOM 746 N N . LEU A 1 94 ? 10.192 3.473 -27.990 1.00 94.62 94 LEU A N 1
ATOM 747 C CA . LEU A 1 94 ? 9.248 2.654 -28.744 1.00 94.62 94 LEU A CA 1
ATOM 748 C C . LEU A 1 94 ? 9.009 1.307 -28.053 1.00 94.62 94 LEU A C 1
ATOM 750 O O . LEU A 1 94 ? 7.861 0.960 -27.779 1.00 94.62 94 LEU A O 1
ATOM 754 N N . TRP A 1 95 ? 10.074 0.562 -27.752 1.00 94.69 95 TRP A N 1
ATOM 755 C CA . TRP A 1 95 ? 9.956 -0.754 -27.123 1.00 94.69 95 TRP A CA 1
ATOM 756 C C . TRP A 1 95 ? 9.371 -0.676 -25.718 1.00 94.69 95 TRP A C 1
ATOM 758 O O . TRP A 1 95 ? 8.511 -1.489 -25.387 1.00 94.69 95 TRP A O 1
ATOM 768 N N . LYS A 1 96 ? 9.744 0.333 -24.923 1.00 91.88 96 LYS A N 1
ATOM 769 C CA . LYS A 1 96 ? 9.147 0.587 -23.605 1.00 91.88 96 LYS A CA 1
ATOM 770 C C . LYS A 1 96 ? 7.627 0.734 -23.715 1.00 91.88 96 LYS A C 1
ATOM 772 O O . LYS A 1 96 ? 6.886 0.049 -23.010 1.00 91.88 96 LYS A O 1
ATOM 777 N N . LYS A 1 97 ? 7.152 1.575 -24.640 1.00 92.25 97 LYS A N 1
ATOM 778 C CA . LYS A 1 97 ? 5.715 1.790 -24.865 1.00 92.25 97 LYS A CA 1
ATOM 779 C C . LYS A 1 97 ? 5.017 0.532 -25.387 1.00 92.25 97 LYS A C 1
ATOM 781 O O . LYS A 1 97 ? 3.948 0.183 -24.893 1.00 92.25 97 LYS A O 1
ATOM 786 N N . LEU A 1 98 ? 5.601 -0.143 -26.376 1.00 95.19 98 LEU A N 1
ATOM 787 C CA . LEU A 1 98 ? 5.004 -1.331 -26.988 1.00 95.19 98 LEU A CA 1
ATOM 788 C C . LEU A 1 98 ? 4.899 -2.494 -26.000 1.00 95.19 98 LEU A C 1
ATOM 790 O O . LEU A 1 98 ? 3.819 -3.062 -25.855 1.00 95.19 98 LEU A O 1
ATOM 794 N N . CYS A 1 99 ? 5.978 -2.812 -25.283 1.00 93.94 99 CYS A N 1
ATOM 795 C CA . CYS A 1 99 ? 5.967 -3.869 -24.275 1.00 93.94 99 CYS A CA 1
ATOM 796 C C . CYS A 1 99 ? 4.941 -3.580 -23.178 1.00 93.94 99 CYS A C 1
ATOM 798 O O . CYS A 1 99 ? 4.190 -4.476 -22.803 1.00 93.94 99 CYS A O 1
ATOM 800 N N . TYR A 1 100 ? 4.856 -2.332 -22.703 1.00 93.19 100 TYR A N 1
ATOM 801 C CA . TYR A 1 100 ? 3.853 -1.948 -21.711 1.00 93.19 100 TYR A CA 1
ATOM 802 C C . TYR A 1 100 ? 2.419 -2.178 -22.214 1.00 93.19 100 TYR A C 1
ATOM 804 O O . TYR A 1 100 ? 1.607 -2.765 -21.500 1.00 93.19 100 TYR A O 1
ATOM 812 N N . ILE A 1 101 ? 2.117 -1.780 -23.457 1.00 93.50 101 ILE A N 1
ATOM 813 C CA . ILE A 1 101 ? 0.794 -1.999 -24.063 1.00 93.50 101 ILE A CA 1
ATOM 814 C C . ILE A 1 101 ? 0.491 -3.496 -24.183 1.00 93.50 101 ILE A C 1
ATOM 816 O O . ILE A 1 101 ? -0.578 -3.936 -23.778 1.00 93.50 101 ILE A O 1
ATOM 820 N N . ILE A 1 102 ? 1.427 -4.299 -24.689 1.00 94.19 102 ILE A N 1
ATOM 821 C CA . ILE A 1 102 ? 1.216 -5.745 -24.854 1.00 94.19 102 ILE A CA 1
ATOM 822 C C . ILE A 1 102 ? 0.954 -6.413 -23.500 1.00 94.19 102 ILE A C 1
ATOM 824 O O . ILE A 1 102 ? -0.005 -7.173 -23.359 1.00 94.19 102 ILE A O 1
ATOM 828 N N . MET A 1 103 ? 1.769 -6.098 -22.489 1.00 90.94 103 MET A N 1
ATOM 829 C CA . MET A 1 103 ? 1.608 -6.654 -21.146 1.00 90.94 103 MET A CA 1
ATOM 830 C C . MET A 1 103 ? 0.284 -6.229 -20.509 1.00 90.94 103 MET A C 1
ATOM 832 O O . MET A 1 103 ? -0.412 -7.071 -19.946 1.00 90.94 103 MET A O 1
ATOM 836 N N . THR A 1 104 ? -0.108 -4.956 -20.623 1.00 92.56 104 THR A N 1
ATOM 837 C CA . THR A 1 104 ? -1.367 -4.481 -20.029 1.00 92.56 104 THR A CA 1
ATOM 838 C C . THR A 1 104 ? -2.593 -5.030 -20.761 1.00 92.56 104 THR A C 1
ATOM 840 O O . THR A 1 104 ? -3.585 -5.369 -20.127 1.00 92.56 104 THR A O 1
ATOM 843 N N . THR A 1 105 ? -2.532 -5.215 -22.083 1.00 91.50 105 THR A N 1
ATOM 844 C CA . THR A 1 105 ? -3.625 -5.845 -22.836 1.00 91.50 105 THR A CA 1
ATOM 845 C C . THR A 1 105 ? -3.777 -7.325 -22.487 1.00 91.50 105 THR A C 1
ATOM 847 O O . THR A 1 105 ? -4.901 -7.799 -22.359 1.00 91.50 105 THR A O 1
ATOM 850 N N . CYS A 1 106 ? -2.670 -8.050 -22.312 1.00 91.50 106 CYS A N 1
ATOM 851 C CA . CYS A 1 106 ? -2.706 -9.476 -21.990 1.00 91.50 106 CYS A CA 1
ATOM 852 C C . CYS A 1 106 ? -3.107 -9.733 -20.528 1.00 91.50 106 CYS A C 1
ATOM 854 O O . CYS A 1 106 ? -3.964 -10.568 -20.251 1.00 91.50 106 CYS A O 1
ATOM 856 N N . CYS A 1 107 ? -2.506 -8.997 -19.589 1.00 92.88 107 CYS A N 1
ATOM 857 C CA . CYS A 1 107 ? -2.593 -9.302 -18.160 1.00 92.88 107 CYS A CA 1
ATOM 858 C C . CYS A 1 107 ? -3.422 -8.293 -17.356 1.00 92.88 107 CYS A C 1
ATOM 860 O O . CYS A 1 107 ? -3.803 -8.590 -16.226 1.00 92.88 107 CYS A O 1
ATOM 862 N N . GLY A 1 108 ? -3.712 -7.107 -17.899 1.00 91.12 108 GLY A N 1
ATOM 863 C CA . GLY A 1 108 ? -4.330 -6.014 -17.142 1.00 91.12 108 GLY A CA 1
ATOM 864 C C . GLY A 1 108 ? -5.716 -6.359 -16.603 1.00 91.12 108 GLY A C 1
ATOM 865 O O . GLY A 1 108 ? -6.019 -6.041 -15.457 1.00 91.12 108 GLY A O 1
ATOM 866 N N . MET A 1 109 ? -6.533 -7.076 -17.383 1.00 89.81 109 MET A N 1
ATOM 867 C CA . MET A 1 109 ? -7.860 -7.521 -16.939 1.00 89.81 109 MET A CA 1
ATOM 868 C C . MET A 1 109 ? -7.775 -8.548 -15.803 1.00 89.81 109 MET A C 1
ATOM 870 O O . MET A 1 109 ? -8.522 -8.447 -14.833 1.00 89.81 109 MET A O 1
ATOM 874 N N . CYS A 1 110 ? -6.848 -9.505 -15.894 1.00 91.94 110 CYS A N 1
ATOM 875 C CA . CYS A 1 110 ? -6.656 -10.526 -14.864 1.00 91.94 110 CYS A CA 1
ATOM 876 C C . CYS A 1 110 ? -6.191 -9.904 -13.543 1.00 91.94 110 CYS A C 1
ATOM 878 O O . CYS A 1 110 ? -6.756 -10.203 -12.496 1.00 91.94 110 CYS A O 1
ATOM 880 N N . ILE A 1 111 ? -5.219 -8.989 -13.607 1.00 91.94 111 ILE A N 1
ATOM 881 C CA . ILE A 1 111 ? -4.701 -8.279 -12.431 1.00 91.94 111 ILE A CA 1
ATOM 882 C C . ILE A 1 111 ? -5.805 -7.414 -11.805 1.00 91.94 111 ILE A C 1
ATOM 884 O O . ILE A 1 111 ? -5.982 -7.425 -10.591 1.00 91.94 111 ILE A O 1
ATOM 888 N N . ALA A 1 112 ? -6.600 -6.702 -12.611 1.00 88.88 112 ALA A N 1
ATOM 889 C CA . ALA A 1 112 ? -7.722 -5.916 -12.095 1.00 88.88 112 ALA A CA 1
ATOM 890 C C . ALA A 1 112 ? -8.765 -6.789 -11.370 1.00 88.88 112 ALA A C 1
ATOM 892 O O . ALA A 1 112 ? -9.271 -6.399 -10.317 1.00 88.88 112 ALA A O 1
ATOM 893 N N . ALA A 1 113 ? -9.061 -7.979 -11.903 1.00 89.44 113 ALA A N 1
ATOM 894 C CA . ALA A 1 113 ? -9.971 -8.930 -11.270 1.00 89.44 113 ALA A CA 1
ATOM 895 C C . ALA A 1 113 ? -9.415 -9.483 -9.946 1.00 89.44 113 ALA A C 1
ATOM 897 O O . ALA A 1 113 ? -10.160 -9.583 -8.972 1.00 89.44 113 ALA A O 1
ATOM 898 N N . GLU A 1 114 ? -8.117 -9.796 -9.894 1.00 92.75 114 GLU A N 1
ATOM 899 C CA . GLU A 1 114 ? -7.427 -10.244 -8.678 1.00 92.75 114 GLU A CA 1
ATOM 900 C C . GLU A 1 114 ? -7.533 -9.200 -7.559 1.00 92.75 114 GLU A C 1
ATOM 902 O O . GLU A 1 114 ? -8.028 -9.508 -6.475 1.00 92.75 114 GLU A O 1
ATOM 907 N N . TRP A 1 115 ? -7.182 -7.941 -7.845 1.00 87.25 115 TRP A N 1
ATOM 908 C CA . TRP A 1 115 ? -7.305 -6.853 -6.869 1.00 87.25 115 TRP A CA 1
ATOM 909 C C . TRP A 1 115 ? -8.752 -6.631 -6.421 1.00 87.25 115 TRP A C 1
ATOM 911 O O . TRP A 1 115 ? -9.002 -6.404 -5.238 1.00 87.25 115 TRP A O 1
ATOM 921 N N . GLY A 1 116 ? -9.720 -6.735 -7.336 1.00 86.31 116 GLY A N 1
ATOM 922 C CA . GLY A 1 116 ? -11.139 -6.656 -6.991 1.00 86.31 116 GLY A CA 1
ATOM 923 C C . GLY A 1 116 ? -11.568 -7.736 -5.990 1.00 86.31 116 GLY A C 1
ATOM 924 O O . GLY A 1 116 ? -12.276 -7.436 -5.027 1.00 86.31 116 GLY A O 1
ATOM 925 N N . CYS A 1 117 ? -11.103 -8.975 -6.178 1.00 88.38 117 CYS A N 1
ATOM 926 C CA . CYS A 1 117 ? -11.379 -10.083 -5.262 1.00 88.38 117 CYS A CA 1
ATOM 927 C C . CYS A 1 117 ? -10.726 -9.873 -3.889 1.00 88.38 117 CYS A C 1
ATOM 929 O O . CYS A 1 117 ? -11.373 -10.104 -2.867 1.00 88.38 117 CYS A O 1
ATOM 931 N N . GLU A 1 118 ? -9.481 -9.395 -3.860 1.00 84.25 118 GLU A N 1
ATOM 932 C CA . GLU A 1 118 ? -8.747 -9.130 -2.619 1.00 84.25 118 GLU A CA 1
ATOM 933 C C . GLU A 1 118 ? -9.465 -8.077 -1.763 1.00 84.25 118 GLU A C 1
ATOM 935 O O . GLU A 1 118 ? -9.730 -8.294 -0.578 1.00 84.25 118 GLU A O 1
ATOM 940 N N . PHE A 1 119 ? -9.881 -6.960 -2.370 1.00 81.12 119 PHE A N 1
ATOM 941 C CA . PHE A 1 119 ? -10.628 -5.929 -1.650 1.00 81.12 119 PHE A CA 1
ATOM 942 C C . PHE A 1 119 ? -11.991 -6.428 -1.149 1.00 81.12 119 PHE A C 1
ATOM 944 O O . PHE A 1 119 ? -12.383 -6.107 -0.024 1.00 81.12 119 PHE A O 1
ATOM 951 N N . ALA A 1 120 ? -12.689 -7.264 -1.926 1.00 83.88 120 ALA A N 1
ATOM 952 C CA . ALA A 1 120 ? -13.943 -7.875 -1.491 1.00 83.88 120 ALA A CA 1
ATOM 953 C C . ALA A 1 120 ? -13.745 -8.808 -0.281 1.00 83.88 120 ALA A C 1
ATOM 955 O O . ALA A 1 120 ? -14.530 -8.770 0.671 1.00 83.88 120 ALA A O 1
ATOM 956 N N . TYR A 1 121 ? -12.678 -9.613 -0.283 1.00 83.62 121 TYR A N 1
ATOM 957 C CA . TYR A 1 121 ? -12.330 -10.491 0.833 1.00 83.62 121 TYR A CA 1
ATOM 958 C C . TYR A 1 121 ? -11.990 -9.699 2.103 1.00 83.62 121 TYR A C 1
ATOM 960 O O . TYR A 1 121 ? -12.520 -9.997 3.178 1.00 83.62 121 TYR A O 1
ATOM 968 N N . ILE A 1 122 ? -11.175 -8.646 1.982 1.00 80.38 122 ILE A N 1
ATOM 969 C CA . ILE A 1 122 ? -10.836 -7.753 3.100 1.00 80.38 122 ILE A CA 1
ATOM 970 C C . ILE A 1 122 ? -12.106 -7.121 3.684 1.00 80.38 122 ILE A C 1
ATOM 972 O O . ILE A 1 122 ? -12.287 -7.131 4.905 1.00 80.38 122 ILE A O 1
ATOM 976 N N . ALA A 1 123 ? -13.012 -6.622 2.836 1.00 80.25 123 ALA A N 1
ATOM 977 C CA . ALA A 1 123 ? -14.274 -6.031 3.275 1.00 80.25 123 ALA A CA 1
ATOM 978 C C . ALA A 1 123 ? -15.150 -7.042 4.035 1.00 80.25 123 ALA A C 1
ATOM 980 O O . ALA A 1 123 ? -15.652 -6.738 5.121 1.00 80.25 123 ALA A O 1
ATOM 981 N N . PHE A 1 124 ? -15.279 -8.268 3.518 1.00 82.56 124 PHE A N 1
ATOM 982 C CA . PHE A 1 124 ? -15.998 -9.342 4.201 1.00 82.56 124 PHE A CA 1
ATOM 983 C C . PHE A 1 124 ? -15.384 -9.635 5.576 1.00 82.56 124 PHE A C 1
ATOM 985 O O . PHE A 1 124 ? -16.083 -9.606 6.591 1.00 82.56 124 PHE A O 1
ATO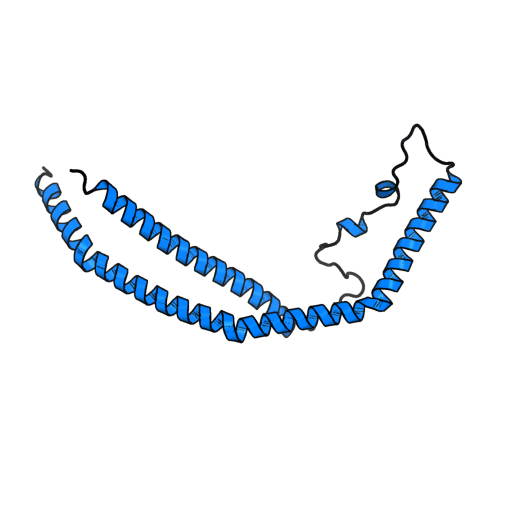M 992 N N . TYR A 1 125 ? -14.069 -9.854 5.639 1.00 79.12 125 TYR A N 1
ATOM 993 C CA . TYR A 1 125 ? -13.400 -10.173 6.898 1.00 79.12 125 TYR A CA 1
ATOM 994 C C . TYR A 1 125 ? -13.577 -9.058 7.940 1.00 79.12 125 TYR A C 1
ATOM 996 O O . TYR A 1 125 ? -13.815 -9.297 9.128 1.00 79.12 125 TYR A O 1
ATOM 1004 N N . HIS A 1 126 ? -13.520 -7.812 7.484 1.00 75.88 126 HIS A N 1
ATOM 1005 C CA . HIS A 1 126 ? -13.665 -6.642 8.327 1.00 75.88 126 HIS A CA 1
ATOM 1006 C C . HIS A 1 126 ? -15.068 -6.508 8.943 1.00 75.88 126 HIS A C 1
ATOM 1008 O O . HIS A 1 126 ? -15.209 -6.267 10.148 1.00 75.88 126 HIS A O 1
ATOM 1014 N N . ILE A 1 127 ? -16.116 -6.699 8.138 1.00 80.75 127 ILE A N 1
ATOM 1015 C CA . ILE A 1 127 ? -17.510 -6.602 8.592 1.00 80.75 127 ILE A CA 1
ATOM 1016 C C . ILE A 1 127 ? -17.838 -7.747 9.554 1.00 80.75 127 ILE A C 1
ATOM 1018 O O . ILE A 1 127 ? -18.386 -7.513 10.631 1.00 80.75 127 ILE A O 1
ATOM 1022 N N . TRP A 1 128 ? -17.469 -8.977 9.189 1.00 84.06 128 TRP A N 1
ATOM 1023 C CA . TRP A 1 128 ? -17.926 -10.173 9.896 1.00 84.06 128 TRP A CA 1
ATOM 1024 C C . TRP A 1 128 ? -17.051 -10.578 11.083 1.00 84.06 128 TRP A C 1
ATOM 1026 O O . TRP A 1 128 ? -17.570 -11.173 12.024 1.00 84.06 128 TRP A O 1
ATOM 1036 N N . PHE A 1 129 ? -15.758 -10.238 11.087 1.00 75.69 129 PHE A N 1
ATOM 1037 C CA . PHE A 1 129 ? -14.841 -10.633 12.163 1.00 75.69 129 PHE A CA 1
ATOM 1038 C C . PHE A 1 129 ? -14.276 -9.440 12.930 1.00 75.69 129 PHE A C 1
ATOM 1040 O O . PHE A 1 129 ? -14.355 -9.409 14.157 1.00 75.69 129 PHE A O 1
ATOM 1047 N N . ILE A 1 130 ? -13.729 -8.431 12.248 1.00 76.44 130 ILE A N 1
ATOM 1048 C CA . ILE A 1 130 ? -13.061 -7.314 12.940 1.00 76.44 130 ILE A CA 1
ATOM 1049 C C . ILE A 1 130 ? -14.066 -6.450 13.705 1.00 76.44 130 ILE A C 1
ATOM 1051 O O . ILE A 1 130 ? -13.869 -6.179 14.889 1.00 76.44 130 ILE A O 1
ATOM 1055 N N . THR A 1 131 ? -15.161 -6.046 13.062 1.00 79.00 131 THR A N 1
ATOM 1056 C CA . THR A 1 131 ? -16.182 -5.182 13.673 1.00 79.00 131 THR A CA 1
ATOM 1057 C C . THR A 1 131 ? -16.757 -5.756 14.981 1.00 79.00 131 THR A C 1
ATOM 1059 O O . THR A 1 131 ? -16.740 -5.038 15.987 1.00 79.00 131 THR A O 1
ATOM 1062 N N . PRO A 1 132 ? -17.217 -7.025 15.053 1.00 80.88 132 PRO A N 1
ATOM 1063 C CA . PRO A 1 132 ? -17.694 -7.590 16.315 1.00 80.88 132 PRO A CA 1
ATOM 1064 C C . PRO A 1 132 ? -16.579 -7.753 17.358 1.00 80.88 132 PRO A C 1
ATOM 1066 O O . PRO A 1 132 ? -16.808 -7.449 18.528 1.00 80.88 132 PRO A O 1
ATOM 1069 N N . CYS A 1 133 ? -15.360 -8.138 16.964 1.00 70.19 133 CYS A N 1
ATOM 1070 C CA . CYS A 1 133 ? -14.221 -8.209 17.887 1.00 70.19 133 CYS A CA 1
ATOM 1071 C C . CYS A 1 133 ? -13.918 -6.849 18.534 1.00 70.19 133 CYS A C 1
ATOM 1073 O O . CYS A 1 133 ? -13.720 -6.766 19.748 1.00 70.19 133 CYS A O 1
ATOM 1075 N N . MET A 1 134 ? -13.955 -5.769 17.749 1.00 74.31 134 MET A N 1
ATOM 1076 C CA . MET A 1 134 ? -13.774 -4.408 18.256 1.00 74.31 134 MET A CA 1
ATOM 1077 C C . MET A 1 134 ? -14.870 -4.019 19.255 1.00 74.31 134 MET A C 1
ATOM 1079 O O . MET A 1 134 ? -14.569 -3.392 20.270 1.00 74.31 134 MET A O 1
ATOM 1083 N N . LYS A 1 135 ? -16.121 -4.436 19.018 1.00 79.44 135 LYS A N 1
ATOM 1084 C CA . LYS A 1 135 ? -17.242 -4.207 19.946 1.00 79.44 135 LYS A CA 1
ATOM 1085 C C . LYS A 1 135 ? -17.085 -4.971 21.260 1.00 79.44 135 LYS A C 1
ATOM 1087 O O . LYS A 1 135 ? -17.314 -4.399 22.322 1.00 79.44 135 LYS A O 1
ATOM 1092 N N . VAL A 1 136 ? -16.662 -6.234 21.210 1.00 76.12 136 VAL A N 1
ATOM 1093 C CA . VAL A 1 136 ? -16.399 -7.035 22.419 1.00 76.12 136 VAL A CA 1
ATOM 1094 C C . VAL A 1 136 ? -15.287 -6.403 23.250 1.00 76.12 136 VAL A C 1
ATOM 1096 O O . VAL A 1 136 ? -15.412 -6.276 24.469 1.00 76.12 136 VAL A O 1
ATOM 1099 N N . LEU A 1 137 ? -14.211 -5.961 22.599 1.00 71.12 137 LEU A N 1
ATOM 1100 C CA . LEU A 1 137 ? -13.108 -5.322 23.300 1.00 71.12 137 LEU A CA 1
ATOM 1101 C C . LEU A 1 137 ? -13.536 -3.978 23.915 1.00 71.12 137 LEU A C 1
ATOM 1103 O O . LEU A 1 137 ? -13.207 -3.712 25.069 1.00 71.12 137 LEU A O 1
ATOM 1107 N N . GLU A 1 138 ? -14.331 -3.173 23.206 1.00 76.38 138 GLU A N 1
ATOM 1108 C CA . GLU A 1 138 ? -14.907 -1.929 23.737 1.00 76.38 138 GLU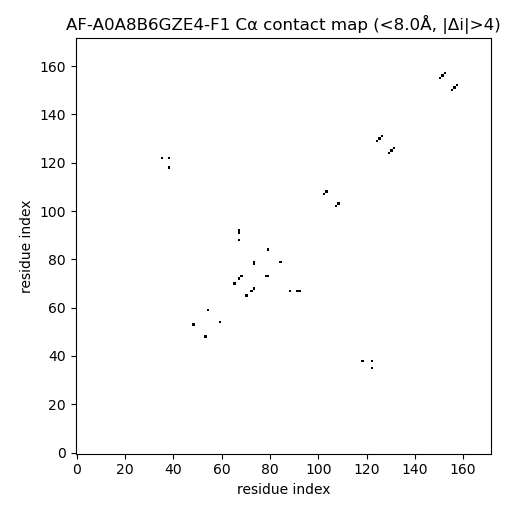 A CA 1
ATOM 1109 C C . GLU A 1 138 ? -15.721 -2.173 25.020 1.00 76.38 138 GLU A C 1
ATOM 1111 O O . GLU A 1 138 ? -15.525 -1.470 26.014 1.00 76.38 138 GLU A O 1
ATOM 1116 N N . ILE A 1 139 ? -16.572 -3.205 25.039 1.00 80.44 139 ILE A N 1
ATOM 1117 C CA . ILE A 1 139 ? -17.366 -3.573 26.222 1.00 80.44 139 ILE A CA 1
ATOM 1118 C C . ILE A 1 139 ? -16.455 -3.982 27.386 1.00 80.44 139 ILE A C 1
ATOM 1120 O O . ILE A 1 139 ? -16.601 -3.458 28.492 1.00 80.44 139 ILE A O 1
ATOM 1124 N N . ASN A 1 140 ? -15.492 -4.875 27.144 1.00 69.44 140 ASN A N 1
ATOM 1125 C CA . ASN A 1 140 ? -14.580 -5.357 28.184 1.00 69.44 140 ASN A CA 1
ATOM 1126 C C . ASN A 1 140 ? -13.735 -4.222 28.775 1.00 69.44 140 ASN A C 1
ATOM 1128 O O . ASN A 1 140 ? -13.625 -4.093 29.994 1.00 69.44 140 ASN A O 1
ATOM 1132 N N . CYS A 1 141 ? -13.196 -3.349 27.922 1.00 73.88 141 CYS A N 1
ATOM 1133 C CA . CYS A 1 141 ? -12.434 -2.183 28.354 1.00 73.88 141 CYS A CA 1
ATOM 1134 C C . CYS A 1 141 ? -13.300 -1.216 29.180 1.00 73.88 141 CYS A C 1
ATOM 1136 O O . CYS A 1 141 ? -12.869 -0.745 30.234 1.00 73.88 141 CYS A O 1
ATOM 1138 N N . GLY A 1 142 ? -14.552 -0.983 28.768 1.00 73.56 142 GLY A N 1
ATOM 1139 C CA . GLY A 1 142 ? -15.497 -0.152 29.517 1.00 73.56 142 GLY A CA 1
ATOM 1140 C C . GLY A 1 142 ? -15.819 -0.697 30.914 1.00 73.56 142 GLY A C 1
ATOM 1141 O O . GLY A 1 142 ? -15.991 0.078 31.857 1.00 73.56 142 GLY A O 1
ATOM 1142 N N . VAL A 1 143 ? -15.865 -2.021 31.084 1.00 72.50 143 VAL A N 1
ATOM 1143 C CA . VAL A 1 143 ? -16.024 -2.654 32.405 1.00 72.50 143 VAL A CA 1
ATOM 1144 C C . VAL A 1 143 ? -14.762 -2.482 33.250 1.00 72.50 143 VA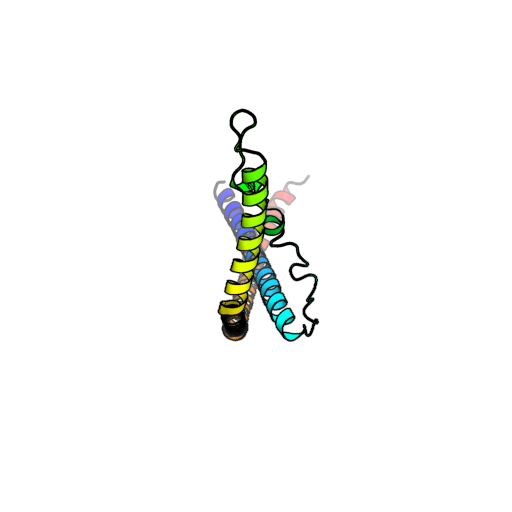L A C 1
ATOM 1146 O O . VAL A 1 143 ? -14.863 -2.046 34.398 1.00 72.50 143 VAL A O 1
ATOM 1149 N N . CYS A 1 144 ? -13.579 -2.741 32.684 1.00 70.69 144 CYS A N 1
ATOM 1150 C CA . CYS A 1 144 ? -12.303 -2.527 33.371 1.00 70.69 144 CYS A CA 1
ATOM 1151 C C . CYS A 1 144 ? -12.155 -1.079 33.857 1.00 70.69 144 CYS A C 1
ATOM 1153 O O . CYS A 1 144 ? -11.758 -0.855 34.999 1.00 70.69 144 CYS A O 1
ATOM 1155 N N . GLN A 1 145 ? -12.554 -0.099 33.039 1.00 73.81 145 GLN A N 1
ATOM 1156 C CA . GLN A 1 145 ? -12.537 1.315 33.413 1.00 73.81 145 GLN A CA 1
ATOM 1157 C C . GLN A 1 145 ? -13.419 1.596 34.639 1.00 73.81 145 GLN A C 1
ATOM 1159 O O . GLN A 1 145 ? -12.992 2.296 35.554 1.00 73.81 145 GLN A O 1
ATOM 1164 N N . LYS A 1 146 ? -14.634 1.034 34.693 1.00 75.69 146 LYS A N 1
ATOM 1165 C CA . LYS A 1 146 ? -15.549 1.219 35.833 1.00 75.69 146 LYS A CA 1
ATOM 1166 C C . LYS A 1 146 ? -15.007 0.599 37.117 1.00 75.69 146 LYS A C 1
ATOM 1168 O O . LYS A 1 146 ? -15.067 1.239 38.165 1.00 75.69 146 LYS A O 1
ATOM 1173 N N . ILE A 1 147 ? -14.470 -0.620 37.035 1.00 73.12 147 ILE A N 1
ATOM 1174 C CA . ILE A 1 147 ? -13.849 -1.300 38.182 1.00 73.12 147 ILE A CA 1
ATOM 1175 C C . ILE A 1 147 ? -12.660 -0.480 38.685 1.00 73.12 147 ILE A C 1
ATOM 1177 O O . ILE A 1 147 ? -12.550 -0.221 39.879 1.00 73.12 147 ILE A O 1
ATOM 1181 N N . TYR A 1 148 ? -11.818 0.004 37.774 1.00 73.31 148 TYR A N 1
ATOM 1182 C CA . TYR A 1 148 ? -10.678 0.847 38.113 1.00 73.31 148 TYR A CA 1
ATOM 1183 C C . TYR A 1 148 ? -11.097 2.149 38.813 1.00 73.31 148 TYR A C 1
ATOM 1185 O O . TYR A 1 148 ? -10.572 2.479 39.877 1.00 73.31 148 TYR A O 1
ATOM 1193 N N . SER A 1 149 ? -12.098 2.860 38.281 1.00 73.75 149 SER A N 1
ATOM 1194 C CA . SER A 1 149 ? -12.639 4.062 38.926 1.00 73.75 149 SER A CA 1
ATOM 1195 C C . SER A 1 149 ? -13.224 3.771 40.312 1.00 73.75 149 SER A C 1
ATOM 1197 O O . SER A 1 149 ? -13.067 4.584 41.221 1.00 73.75 149 SER A O 1
ATOM 1199 N N . LEU A 1 150 ? -13.868 2.617 40.504 1.00 76.88 150 LEU A N 1
ATOM 1200 C CA . LEU A 1 150 ? -14.370 2.203 41.814 1.00 76.88 150 LEU A CA 1
ATOM 1201 C C . LEU A 1 150 ? -13.221 1.966 42.806 1.00 76.88 150 LEU A C 1
ATOM 1203 O O . LEU A 1 150 ? -13.274 2.478 43.921 1.00 76.88 150 LEU A O 1
ATOM 1207 N N . CYS A 1 151 ? -12.159 1.267 42.394 1.00 75.75 151 CYS A N 1
ATOM 1208 C CA . CYS A 1 151 ? -10.975 1.041 43.228 1.00 75.75 151 CYS A CA 1
ATOM 1209 C C . CYS A 1 151 ? -10.320 2.358 43.672 1.00 75.75 151 CYS A C 1
ATOM 1211 O O . CYS A 1 151 ? -9.962 2.510 44.842 1.00 75.75 151 CYS A O 1
ATOM 1213 N N . ILE A 1 152 ? -10.207 3.338 42.768 1.00 79.06 152 ILE A N 1
ATOM 1214 C CA . ILE A 1 152 ? -9.690 4.668 43.117 1.00 79.06 152 ILE A CA 1
ATOM 1215 C C . ILE A 1 152 ? -10.588 5.341 44.160 1.00 79.06 152 ILE A C 1
ATOM 1217 O O . ILE A 1 152 ? -10.090 5.805 45.184 1.00 79.06 152 ILE A O 1
ATOM 1221 N N . ASN A 1 153 ? -11.903 5.367 43.945 1.00 77.94 153 ASN A N 1
ATOM 1222 C CA . ASN A 1 153 ? -12.826 6.060 44.846 1.00 77.94 153 ASN A CA 1
ATOM 1223 C C . ASN A 1 153 ? -12.942 5.394 46.225 1.00 77.94 153 ASN A C 1
ATOM 1225 O O . ASN A 1 153 ? -13.043 6.086 47.232 1.00 77.94 153 ASN A O 1
ATOM 1229 N N . CYS A 1 154 ? -12.914 4.063 46.297 1.00 80.94 154 CYS A N 1
ATOM 1230 C CA . CYS A 1 154 ? -13.072 3.348 47.563 1.00 80.94 154 CYS A CA 1
ATOM 1231 C C . CYS A 1 154 ? -11.784 3.273 48.384 1.00 80.94 154 CYS A C 1
ATOM 1233 O O . CYS A 1 154 ? -11.855 3.226 49.609 1.00 80.94 154 CYS A O 1
ATOM 1235 N N . CYS A 1 155 ? -10.617 3.225 47.739 1.00 77.06 155 CYS A N 1
ATOM 1236 C CA . CYS A 1 155 ? -9.356 2.990 48.442 1.00 77.06 155 CYS A CA 1
ATOM 1237 C C . CYS A 1 155 ? -8.448 4.213 48.417 1.00 77.06 155 CYS A C 1
ATOM 1239 O O . CYS A 1 155 ? -7.968 4.637 49.462 1.00 77.06 155 CYS A O 1
ATOM 1241 N N . MET A 1 156 ? -8.207 4.782 47.236 1.00 73.00 156 MET A N 1
ATOM 1242 C CA . MET A 1 156 ? -7.226 5.857 47.077 1.00 73.00 156 MET A CA 1
ATOM 1243 C C . MET A 1 156 ? -7.766 7.193 47.582 1.00 73.00 156 MET A C 1
ATOM 1245 O O . MET A 1 156 ? -7.055 7.894 48.294 1.00 73.00 156 MET A O 1
ATOM 1249 N N . TYR A 1 157 ? -9.023 7.517 47.274 1.00 76.31 157 TYR A N 1
ATOM 1250 C CA . TYR A 1 157 ? -9.654 8.766 47.695 1.00 76.31 157 TYR A CA 1
ATOM 1251 C C . TYR A 1 157 ? -9.649 8.968 49.226 1.00 76.31 157 TYR A C 1
ATOM 1253 O O . TYR A 1 157 ? -9.087 9.972 49.667 1.00 76.31 157 TYR A O 1
ATOM 1261 N N . PRO A 1 158 ? -10.148 8.031 50.066 1.00 83.00 158 PRO A N 1
ATOM 1262 C CA . PRO A 1 158 ? -10.123 8.213 51.522 1.00 83.00 158 PRO A CA 1
ATOM 1263 C C . PRO A 1 158 ? -8.702 8.236 52.104 1.00 83.00 158 PRO A C 1
ATOM 1265 O O . PRO A 1 158 ? -8.451 8.927 53.088 1.00 83.00 158 PRO A O 1
ATOM 1268 N N . LEU A 1 159 ? -7.747 7.523 51.494 1.00 77.12 159 LEU A N 1
ATOM 1269 C CA . LEU A 1 159 ? -6.340 7.554 51.910 1.00 77.12 159 LEU A CA 1
ATOM 1270 C C . LEU A 1 159 ? -5.710 8.924 51.644 1.00 77.12 159 LEU A C 1
ATOM 1272 O O . LEU A 1 159 ? -5.056 9.489 52.519 1.00 77.12 159 LEU A O 1
ATOM 1276 N N . CYS A 1 160 ? -5.932 9.472 50.449 1.00 83.31 160 CYS A N 1
ATOM 1277 C CA . CYS A 1 160 ? -5.468 10.804 50.086 1.00 83.31 160 CYS A CA 1
ATOM 1278 C C . CYS A 1 160 ? -6.122 11.887 50.951 1.00 83.31 160 CYS A C 1
ATOM 1280 O O . CYS A 1 160 ? -5.432 12.817 51.367 1.00 83.31 160 CYS A O 1
ATOM 1282 N N . GLU A 1 161 ? -7.411 11.752 51.272 1.00 84.06 161 GLU A N 1
ATOM 1283 C CA . GLU A 1 161 ? -8.128 12.665 52.166 1.00 84.06 161 GLU A CA 1
ATOM 1284 C C . GLU A 1 161 ? -7.573 12.618 53.597 1.00 84.06 161 GLU A C 1
ATOM 1286 O O . GLU A 1 161 ? -7.251 13.661 54.169 1.00 84.06 161 GLU A O 1
ATOM 1291 N N . ALA A 1 162 ? -7.351 11.421 54.149 1.00 84.50 162 ALA A N 1
ATOM 1292 C CA . ALA A 1 162 ? -6.746 11.252 55.469 1.00 84.50 162 ALA A CA 1
ATOM 1293 C C . ALA A 1 162 ? -5.319 11.826 55.529 1.00 84.50 162 ALA A C 1
ATOM 1295 O O . ALA A 1 162 ? -4.971 12.539 56.472 1.00 84.50 162 ALA A O 1
ATOM 1296 N N . CYS A 1 163 ? -4.494 11.573 54.509 1.00 84.62 163 CYS A N 1
ATOM 1297 C CA . CYS A 1 163 ? -3.160 12.165 54.417 1.00 84.62 163 CYS A CA 1
ATOM 1298 C C . CYS A 1 163 ? -3.218 13.695 54.291 1.00 84.62 163 CYS A C 1
ATOM 1300 O O . CYS A 1 163 ? -2.460 14.394 54.963 1.00 84.62 163 CYS A O 1
ATOM 1302 N N . GLY A 1 164 ? -4.127 14.227 53.470 1.00 85.19 164 GLY A N 1
ATOM 1303 C CA . GLY A 1 164 ? -4.329 15.667 53.305 1.00 85.19 164 GLY A CA 1
ATOM 1304 C C . GLY A 1 164 ? -4.762 16.357 54.600 1.00 85.19 164 GLY A C 1
ATOM 1305 O O . GLY A 1 164 ? -4.248 17.429 54.922 1.00 85.19 164 GLY A O 1
ATOM 1306 N N . ALA A 1 165 ? -5.634 15.721 55.387 1.00 81.81 165 ALA A N 1
ATOM 1307 C CA . ALA A 1 165 ? -6.076 16.229 56.684 1.00 81.81 165 ALA A CA 1
ATOM 1308 C C . ALA A 1 165 ? -4.915 16.380 57.683 1.00 81.81 165 ALA A C 1
ATOM 1310 O O . ALA A 1 165 ? -4.844 17.385 58.392 1.00 81.81 165 ALA A O 1
ATOM 1311 N N . ILE A 1 166 ? -3.966 15.436 57.690 1.00 81.62 166 ILE A N 1
ATOM 1312 C CA . ILE A 1 166 ? -2.766 15.510 58.540 1.00 81.62 166 ILE A CA 1
ATOM 1313 C C . ILE A 1 166 ? -1.922 16.735 58.176 1.00 81.62 166 ILE A C 1
ATOM 1315 O O . ILE A 1 166 ? -1.518 17.479 59.063 1.00 81.62 166 ILE A O 1
ATOM 1319 N N . PHE A 1 167 ? -1.678 16.986 56.888 1.00 78.00 167 PHE A N 1
ATOM 1320 C CA . PHE A 1 167 ? -0.891 18.148 56.461 1.00 78.00 167 PHE A CA 1
ATOM 1321 C C . PHE A 1 167 ? -1.618 19.477 56.688 1.00 78.00 167 PHE A C 1
ATOM 1323 O O . PHE A 1 167 ? -0.980 20.473 57.029 1.00 78.00 167 PHE A O 1
ATOM 1330 N N . ASN A 1 168 ? -2.946 19.501 56.557 1.00 75.94 168 ASN A N 1
ATOM 1331 C CA . ASN A 1 168 ? -3.737 20.702 56.812 1.00 75.94 168 ASN A CA 1
ATOM 1332 C C . ASN A 1 168 ? -3.735 21.094 58.302 1.00 75.94 168 ASN A C 1
ATOM 1334 O O . ASN A 1 168 ? -3.775 22.279 58.620 1.00 75.94 168 ASN A O 1
ATOM 1338 N N . ALA A 1 169 ? -3.596 20.127 59.216 1.00 74.88 169 ALA A N 1
ATOM 1339 C CA . ALA A 1 169 ? -3.465 20.390 60.651 1.00 74.88 169 ALA A CA 1
ATOM 1340 C C . ALA A 1 169 ? -2.188 21.175 61.030 1.00 74.88 169 ALA A C 1
ATOM 1342 O O . ALA A 1 169 ? -2.140 21.781 62.098 1.00 74.88 169 ALA A O 1
ATOM 1343 N N . PHE A 1 170 ? -1.165 21.206 60.165 1.00 73.50 170 PHE A N 1
ATOM 1344 C CA . PHE A 1 170 ? 0.079 21.964 60.379 1.00 73.50 170 PHE A CA 1
ATOM 1345 C C . PHE A 1 170 ? 0.094 23.340 59.698 1.00 73.50 170 PHE A C 1
ATOM 1347 O O . PHE A 1 170 ? 1.084 24.070 59.798 1.00 73.50 170 PHE A O 1
ATOM 1354 N N . LYS A 1 171 ? -0.984 23.709 59.004 1.00 61.16 171 LYS A N 1
ATOM 1355 C CA . LYS A 1 171 ? -1.102 24.988 58.309 1.00 61.16 171 LYS A CA 1
ATOM 1356 C C . LYS A 1 171 ? -1.474 26.084 59.322 1.00 61.16 171 LYS A C 1
ATOM 1358 O O . LYS A 1 171 ? -2.637 26.218 59.688 1.00 61.16 171 LYS A O 1
ATOM 1363 N N . LYS A 1 172 ? -0.460 26.804 59.819 1.00 52.66 172 LYS A N 1
ATOM 1364 C CA . LYS A 1 172 ? -0.603 28.055 60.587 1.00 52.66 172 LYS A CA 1
ATOM 1365 C C . LYS A 1 172 ? -1.030 29.213 59.693 1.00 52.66 172 LYS A C 1
ATOM 1367 O O . LYS A 1 172 ? -0.555 29.254 58.536 1.00 52.66 172 LYS A O 1
#

Mean predicted aligned error: 13.54 Å

pLDDT: mean 75.9, std 15.17, range [40.59, 95.19]

Secondary structure (DSSP, 8-state):
--HHHHHHHHHHHHHHHHHHHHHHHHHHHHHHHHHHHHHHHHHH------SS-S-TT-TTHHHHT--HHHHH---TTS---HHHHHHHHHHHHHHHHHHHHHHHHHHHHHHHHHHHHHHHHHHHHIIIIIHHHHHHHHHHHHHHHHHHHHHIIIIIHHHHHHHHHHHHTT--

Solvent-accessible surface area (backbone atoms only — not comparable to full-atom values): 9974 Å² total; per-residue (Å²): 144,69,78,59,69,59,52,56,51,48,52,53,49,48,55,46,49,50,53,47,50,50,45,48,49,48,48,52,48,50,50,46,49,50,53,48,51,58,52,50,49,71,77,70,55,89,64,79,79,55,87,84,61,81,57,86,83,50,85,60,48,75,68,76,68,68,46,64,60,79,74,68,58,73,51,99,91,64,67,74,59,69,69,57,51,54,50,51,45,53,50,50,56,50,49,56,54,49,53,52,51,53,51,43,70,73,43,40,65,60,53,52,50,49,54,53,51,53,54,51,50,53,50,50,48,40,63,73,48,48,50,55,51,53,52,53,48,52,53,54,51,55,50,52,51,51,54,51,53,47,51,42,60,71,51,48,46,58,50,52,49,54,54,49,51,60,58,55,74,70,66,126

Sequence (172 a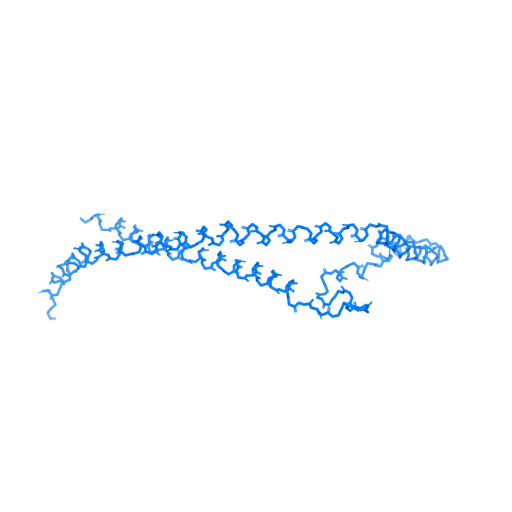a):
MVIGESSYKLLFTEECLIKTLSSIFKQCRNFFFLISRMSEQQASTSEEVDLVNRDPNSINAHLGSLWFNDVIAEPDGIHSIDCVWKLSSKCFELWKKLCYIIMTTCCGMCIAAEWGCEFAYIAFYHIWFITPCMKVLEINCGVCQKIYSLCINCCMYPLCEACGAIFNAFKK

InterPro domains:
  IPR001612 Caveolin [PF01146] (45-171)
  IPR001612 Caveolin [PTHR10844] (40-170)

Radius of gyration: 31.89 Å; Cα contacts (8 Å, |Δi|>4): 22; chains: 1; bounding box: 55×39×96 Å

Organism: Mytilus galloprovincialis (NCBI:txid29158)